Protein AF-A0A378BFW9-F1 (afdb_monomer_lite)

Organism: Klebsiella pneumoniae subsp. ozaenae (NCBI:txid574)

InterPro domains:
  IPR016103 ProQ/FinO domain [PF04352] (2-66)
  IPR016103 ProQ/FinO domain [SM00945] (4-70)
  IPR023529 RNA chaperone ProQ [NF003434] (2-160)
  IPR023529 RNA chaperone ProQ [PTHR38106] (1-160)
  IPR035236 RNA chaperone ProQ, C-terminal [PF17516] (112-160)
  IPR036442 ProQ/FinO domain superfamily [G3DSA:1.10.1710.10] (1-71)
  IPR036442 ProQ/FinO domain superfamily [SSF48657] (2-70)

pLDDT: mean 77.81, std 16.0, range [38.16, 95.88]

Radius of gyratio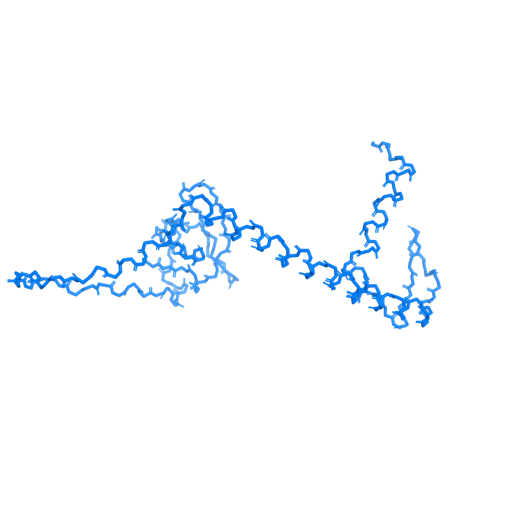n: 27.07 Å; chains: 1; bounding box: 63×49×66 Å

Sequence (160 aa):
MNLSKTQLRAALRLYTSSWRYLYGVKAGAIRVDLDGNPCGELEEQHIAHARQQLEEAKARVQAQRAAQQAKKREAAAAAGQQDEGVRRERKPRPVAAKAPREERLTPVSDVSVLTVGQALKVKAGNNAMDATVLEITKDGVRVQLTSGMSMIVRAEHLVF

Secondary structure (DSSP, 8-state):
----HHHHHHHHHHHHTSHHHHHH--TTPEEE-SSS-EEEE--HHHHHHHHHHHHHHHHHHHHHHHHHHHHHHHHHHHTT--------------------------B---GGG--TT-EEEEEETTEEEEEEEEEEETTEEEEEETTS-EEEE-GGGEE-

Structure (mmCIF, N/CA/C/O backbone):
data_AF-A0A378BFW9-F1
#
_entry.id   AF-A0A378BFW9-F1
#
loop_
_atom_site.group_PDB
_atom_site.id
_atom_site.type_symbol
_atom_site.label_atom_id
_atom_site.label_alt_id
_atom_site.label_comp_id
_atom_site.label_asym_id
_atom_site.label_entity_id
_atom_site.label_seq_id
_atom_site.pdbx_PDB_ins_code
_atom_site.Cartn_x
_atom_site.Cartn_y
_atom_site.Cartn_z
_atom_site.occupancy
_atom_site.B_iso_or_equiv
_atom_site.auth_seq_id
_atom_site.auth_comp_id
_atom_site.auth_asym_id
_atom_site.auth_atom_id
_atom_site.pdbx_PDB_model_num
ATOM 1 N N . MET A 1 1 ? -9.612 19.362 -16.572 1.00 64.56 1 MET A N 1
ATOM 2 C CA . MET A 1 1 ? -9.021 19.350 -15.214 1.00 64.56 1 MET A CA 1
ATOM 3 C C . MET A 1 1 ? -7.538 19.631 -15.352 1.00 64.56 1 MET A C 1
ATOM 5 O O . MET A 1 1 ? -6.845 18.819 -15.949 1.00 64.56 1 MET A O 1
ATOM 9 N N . ASN A 1 2 ? -7.058 20.770 -14.856 1.00 84.25 2 ASN A N 1
ATOM 10 C CA . ASN A 1 2 ? -5.641 21.121 -14.964 1.00 84.25 2 ASN A CA 1
ATOM 11 C C . ASN A 1 2 ? -4.918 20.643 -13.699 1.00 84.25 2 ASN A C 1
ATOM 13 O O . ASN A 1 2 ? -5.206 21.116 -12.604 1.00 84.25 2 ASN A O 1
ATOM 17 N N . LEU A 1 3 ? -4.001 19.686 -13.852 1.00 88.25 3 LEU A N 1
ATOM 18 C CA . LEU A 1 3 ? -3.145 19.176 -12.778 1.00 88.25 3 LEU A CA 1
ATOM 19 C C . LEU A 1 3 ? -1.909 20.065 -12.626 1.00 88.25 3 LEU A C 1
ATOM 21 O O . LEU A 1 3 ? -1.177 20.286 -13.591 1.00 88.25 3 LEU A O 1
ATOM 25 N N . SER A 1 4 ? -1.636 20.552 -11.412 1.00 94.88 4 SER A N 1
ATOM 26 C CA . SER A 1 4 ? -0.401 21.301 -11.158 1.00 94.88 4 SER A CA 1
ATOM 27 C C . SER A 1 4 ? 0.796 20.359 -10.986 1.00 94.88 4 SER A C 1
ATOM 29 O O . SER A 1 4 ? 0.672 19.249 -10.460 1.00 94.88 4 SER A O 1
ATOM 31 N N . LYS A 1 5 ? 2.000 20.814 -11.365 1.00 94.31 5 LYS A N 1
ATOM 32 C CA . LYS A 1 5 ? 3.250 20.046 -11.173 1.00 94.31 5 LYS A CA 1
ATOM 33 C C . LYS A 1 5 ? 3.448 19.624 -9.711 1.00 94.31 5 LYS A C 1
ATOM 35 O O . LYS A 1 5 ? 3.969 18.545 -9.443 1.00 94.31 5 LYS A O 1
ATOM 40 N N . THR A 1 6 ? 3.014 20.453 -8.763 1.00 95.88 6 THR A N 1
ATOM 41 C CA . THR A 1 6 ? 3.087 20.159 -7.327 1.00 95.88 6 THR A CA 1
ATOM 42 C C . THR A 1 6 ? 2.163 19.008 -6.941 1.00 95.88 6 THR A C 1
ATOM 44 O O . THR A 1 6 ? 2.602 18.083 -6.260 1.00 95.88 6 THR A O 1
ATOM 47 N N . GLN A 1 7 ? 0.916 19.022 -7.419 1.00 94.19 7 GLN A N 1
ATOM 48 C CA . GLN A 1 7 ? -0.034 17.931 -7.187 1.00 94.19 7 GLN A CA 1
ATOM 49 C C . GLN A 1 7 ? 0.463 16.621 -7.800 1.00 94.19 7 GLN A C 1
ATOM 51 O O . GLN A 1 7 ? 0.415 15.586 -7.141 1.00 94.19 7 GLN A O 1
ATOM 56 N N . LEU A 1 8 ? 1.023 16.672 -9.012 1.00 94.94 8 LEU A N 1
ATOM 57 C CA . LEU A 1 8 ? 1.572 15.492 -9.679 1.00 94.94 8 LEU A CA 1
ATOM 58 C C . LEU A 1 8 ? 2.742 14.885 -8.892 1.00 94.94 8 LEU A C 1
ATOM 60 O O . LEU A 1 8 ? 2.773 13.681 -8.652 1.00 94.94 8 LEU A O 1
ATOM 64 N N . ARG A 1 9 ? 3.674 15.716 -8.406 1.00 95.69 9 ARG A N 1
ATOM 65 C CA . ARG A 1 9 ? 4.778 15.249 -7.550 1.00 95.69 9 ARG A CA 1
ATOM 66 C C . ARG A 1 9 ? 4.277 14.649 -6.239 1.00 95.69 9 ARG A C 1
ATOM 68 O O . ARG A 1 9 ? 4.822 13.643 -5.795 1.00 95.69 9 ARG A O 1
ATOM 75 N N . ALA A 1 10 ? 3.265 15.252 -5.615 1.00 95.00 10 ALA A N 1
ATOM 76 C CA . ALA A 1 10 ? 2.679 14.729 -4.383 1.00 95.00 10 ALA A CA 1
ATOM 77 C C . ALA A 1 10 ? 2.021 13.359 -4.610 1.00 95.00 10 ALA A C 1
ATOM 79 O O . ALA A 1 10 ? 2.275 12.423 -3.852 1.00 95.00 10 ALA A O 1
ATOM 80 N N . ALA A 1 11 ? 1.248 13.221 -5.690 1.00 95.44 11 ALA A N 1
ATOM 81 C CA . ALA A 1 11 ? 0.615 11.964 -6.072 1.00 95.44 11 ALA A CA 1
ATOM 82 C C . ALA A 1 11 ? 1.649 10.871 -6.387 1.00 95.44 11 ALA A C 1
ATOM 84 O O . ALA A 1 11 ? 1.531 9.756 -5.883 1.00 95.44 11 ALA A O 1
ATOM 85 N N . LEU A 1 12 ? 2.701 11.201 -7.146 1.00 95.00 12 LEU A N 1
ATOM 86 C CA . LEU A 1 12 ? 3.788 10.266 -7.447 1.00 95.00 12 LEU A CA 1
ATOM 87 C C . LEU A 1 12 ? 4.493 9.793 -6.174 1.00 95.00 12 LEU A C 1
ATOM 89 O O . LEU A 1 12 ? 4.671 8.594 -5.999 1.00 95.00 12 LEU A O 1
ATOM 93 N N . ARG A 1 13 ? 4.819 10.706 -5.248 1.00 94.69 13 ARG A N 1
ATOM 94 C CA . ARG A 1 13 ? 5.431 10.348 -3.956 1.00 94.69 13 ARG A CA 1
ATOM 95 C C . ARG A 1 13 ? 4.558 9.385 -3.153 1.00 94.69 13 ARG A C 1
ATOM 97 O O . ARG A 1 13 ? 5.074 8.419 -2.593 1.00 94.69 13 ARG A O 1
ATOM 104 N N . LEU A 1 14 ? 3.248 9.629 -3.100 1.00 94.25 14 LEU A N 1
ATOM 105 C CA . LEU A 1 14 ? 2.303 8.739 -2.423 1.00 94.25 14 LEU A CA 1
ATOM 106 C C . LEU A 1 14 ? 2.249 7.360 -3.093 1.00 94.25 14 LEU A C 1
ATOM 108 O O . LEU A 1 14 ? 2.236 6.336 -2.415 1.00 94.25 14 LEU A O 1
ATOM 112 N N . TYR A 1 15 ? 2.243 7.329 -4.425 1.00 95.44 15 TYR A N 1
ATOM 113 C CA . TYR A 1 15 ? 2.185 6.084 -5.180 1.00 95.44 15 TYR A CA 1
ATOM 114 C C . TYR A 1 15 ? 3.448 5.240 -4.988 1.00 95.44 15 TYR A C 1
ATOM 116 O O . TYR A 1 15 ? 3.349 4.061 -4.653 1.00 95.44 15 TYR A O 1
ATOM 124 N N . THR A 1 16 ? 4.632 5.839 -5.130 1.00 93.56 16 THR A N 1
ATOM 125 C CA . THR A 1 16 ? 5.904 5.107 -5.055 1.00 93.56 16 THR A CA 1
ATOM 126 C C . THR A 1 16 ? 6.288 4.694 -3.635 1.00 93.56 16 THR A C 1
ATOM 128 O O . THR A 1 16 ? 7.083 3.778 -3.472 1.00 93.56 16 THR A O 1
ATOM 131 N N . SER A 1 17 ? 5.725 5.337 -2.606 1.00 91.00 17 SER A N 1
ATOM 132 C CA . SER A 1 17 ? 5.879 4.916 -1.202 1.00 91.00 17 SER A CA 1
ATOM 133 C C . SER A 1 17 ? 4.834 3.887 -0.754 1.00 91.00 17 SER A C 1
ATOM 135 O O . SER A 1 17 ? 4.907 3.363 0.359 1.00 91.00 17 SER A O 1
ATOM 137 N N . SER A 1 18 ? 3.855 3.564 -1.604 1.00 93.50 18 SER A N 1
ATOM 138 C CA . SER A 1 18 ? 2.864 2.535 -1.305 1.00 93.50 18 SER A CA 1
ATOM 139 C C . SER A 1 18 ? 3.517 1.157 -1.231 1.00 93.50 18 SER A C 1
ATOM 141 O O . SER A 1 18 ? 4.304 0.786 -2.103 1.00 93.50 18 SER A O 1
ATOM 143 N N . TRP A 1 19 ? 3.105 0.339 -0.256 1.00 92.19 19 TRP A N 1
ATOM 144 C CA . TRP A 1 19 ? 3.559 -1.052 -0.153 1.00 92.19 19 TRP A CA 1
ATOM 145 C C . TRP A 1 19 ? 3.358 -1.813 -1.462 1.00 92.19 19 TRP A C 1
ATOM 147 O O . TRP A 1 19 ? 4.243 -2.550 -1.879 1.00 92.19 19 TRP A O 1
ATOM 157 N N . ARG A 1 20 ? 2.230 -1.590 -2.150 1.00 93.75 20 ARG A N 1
ATOM 158 C CA . ARG A 1 20 ? 1.930 -2.257 -3.423 1.00 93.75 20 ARG A CA 1
ATOM 159 C C . ARG A 1 20 ? 2.985 -1.965 -4.489 1.00 93.75 20 ARG A C 1
ATOM 161 O O . ARG A 1 20 ? 3.362 -2.876 -5.218 1.00 93.75 20 ARG A O 1
ATOM 168 N N . TYR A 1 21 ? 3.450 -0.720 -4.568 1.00 93.69 21 TYR A N 1
ATOM 169 C CA . TYR A 1 21 ? 4.493 -0.339 -5.512 1.00 93.69 21 TYR A CA 1
ATOM 170 C C . TYR A 1 21 ? 5.834 -0.962 -5.122 1.00 93.69 21 TYR A C 1
ATOM 172 O O . TYR A 1 21 ? 6.457 -1.621 -5.948 1.00 93.69 21 TYR A O 1
ATOM 180 N N . LEU A 1 22 ? 6.240 -0.835 -3.855 1.00 91.94 22 LEU A N 1
ATOM 181 C CA . LEU A 1 22 ? 7.517 -1.375 -3.384 1.00 91.94 22 LEU A CA 1
ATOM 182 C C . LEU A 1 22 ? 7.600 -2.908 -3.514 1.00 91.94 22 LEU A C 1
ATOM 184 O O . LEU A 1 22 ? 8.665 -3.438 -3.805 1.00 91.94 22 LEU A O 1
ATOM 188 N N . TYR A 1 23 ? 6.482 -3.631 -3.380 1.00 90.00 23 TYR A N 1
ATOM 189 C CA . TYR A 1 23 ? 6.416 -5.074 -3.654 1.00 90.00 23 TYR A CA 1
ATOM 190 C C . TYR A 1 23 ? 6.588 -5.435 -5.139 1.00 90.00 23 TYR A C 1
ATOM 192 O O . TYR A 1 23 ? 6.982 -6.560 -5.460 1.00 90.00 23 TYR A O 1
ATOM 200 N N . GLY A 1 24 ? 6.265 -4.509 -6.043 1.00 89.44 24 GLY A N 1
ATOM 201 C CA . GLY A 1 24 ? 6.458 -4.666 -7.483 1.00 89.44 24 GLY A CA 1
ATOM 202 C C . GLY A 1 24 ? 7.909 -4.470 -7.930 1.00 89.44 24 GLY A C 1
ATOM 203 O O . GLY A 1 24 ? 8.268 -4.924 -9.012 1.00 89.44 24 GLY A O 1
ATOM 204 N N . VAL A 1 25 ? 8.751 -3.843 -7.101 1.00 89.50 25 VAL A N 1
ATOM 205 C CA . VAL A 1 25 ? 10.181 -3.628 -7.369 1.00 89.50 25 VAL A CA 1
ATOM 206 C C . VAL A 1 25 ? 10.924 -4.958 -7.195 1.00 89.50 25 VAL A C 1
ATOM 208 O O . VAL A 1 25 ? 11.175 -5.408 -6.076 1.00 89.50 25 VAL A O 1
ATOM 211 N N . LYS A 1 26 ? 11.254 -5.616 -8.311 1.00 86.00 26 LYS A N 1
ATOM 212 C CA . LYS A 1 26 ? 11.911 -6.932 -8.359 1.00 86.00 26 LYS A CA 1
ATOM 213 C C . LYS A 1 26 ? 13.073 -6.936 -9.350 1.00 86.00 26 LYS A C 1
ATOM 215 O O . LYS A 1 26 ? 13.114 -6.113 -10.261 1.00 86.00 26 LYS A O 1
ATOM 220 N N . ALA A 1 27 ? 13.990 -7.885 -9.168 1.00 86.38 27 ALA A N 1
ATOM 221 C CA . ALA A 1 27 ? 15.104 -8.103 -10.089 1.00 86.38 27 ALA A CA 1
ATOM 222 C C . ALA A 1 27 ? 14.588 -8.483 -11.477 1.00 86.38 27 ALA A C 1
ATOM 224 O O . ALA A 1 27 ? 13.635 -9.256 -11.585 1.00 86.38 27 ALA A O 1
ATOM 225 N N . GLY A 1 28 ? 15.197 -7.902 -12.512 1.00 83.00 28 GLY A N 1
ATOM 226 C CA . GLY A 1 28 ? 14.824 -8.133 -13.909 1.00 83.00 28 GLY A CA 1
ATOM 227 C C . GLY A 1 28 ? 13.491 -7.507 -14.331 1.00 83.00 28 GLY A C 1
ATOM 228 O O . GLY A 1 28 ? 13.009 -7.782 -15.425 1.00 83.00 28 GLY A O 1
ATOM 229 N N . ALA A 1 29 ? 12.864 -6.676 -13.489 1.00 85.50 29 ALA A N 1
ATOM 230 C CA . ALA A 1 29 ? 11.689 -5.922 -13.908 1.00 85.50 29 ALA A CA 1
ATOM 231 C C . ALA A 1 29 ? 12.109 -4.762 -14.825 1.00 85.50 29 ALA A C 1
ATOM 233 O O . ALA A 1 29 ? 12.955 -3.941 -14.462 1.00 85.50 29 ALA A O 1
ATOM 234 N N . ILE A 1 30 ? 11.480 -4.680 -15.995 1.00 88.81 30 ILE A N 1
ATOM 235 C CA . ILE A 1 30 ? 11.670 -3.586 -16.948 1.00 88.81 30 ILE A CA 1
ATOM 236 C C . ILE A 1 30 ? 10.721 -2.450 -16.568 1.00 88.81 30 ILE A C 1
ATOM 238 O O . ILE A 1 30 ? 9.525 -2.669 -16.350 1.00 88.81 30 ILE A O 1
ATOM 242 N N . ARG A 1 31 ? 11.243 -1.227 -16.464 1.00 90.12 31 ARG A N 1
ATOM 243 C CA . ARG A 1 31 ? 10.396 -0.046 -16.263 1.00 90.12 31 ARG A CA 1
ATOM 244 C C . ARG A 1 31 ? 9.754 0.340 -17.584 1.00 90.12 31 ARG A C 1
ATOM 246 O O . ARG A 1 31 ? 10.325 0.102 -18.637 1.00 90.12 31 ARG A O 1
ATOM 253 N N . VAL A 1 32 ? 8.580 0.948 -17.523 1.00 91.12 32 VAL A N 1
ATOM 254 C CA . VAL A 1 32 ? 7.855 1.410 -18.709 1.00 91.12 32 VAL A CA 1
ATOM 255 C C . VAL A 1 32 ? 7.696 2.920 -18.603 1.00 91.12 32 VAL A C 1
ATOM 257 O O . VAL A 1 32 ? 7.396 3.427 -17.516 1.00 91.12 32 VAL A O 1
ATOM 260 N N . ASP A 1 33 ? 7.970 3.631 -19.694 1.00 92.06 33 ASP A N 1
ATOM 261 C CA . ASP A 1 33 ? 7.776 5.077 -19.775 1.00 92.06 33 ASP A CA 1
ATOM 262 C C . ASP A 1 33 ? 6.290 5.448 -19.951 1.00 92.06 33 ASP A C 1
ATOM 264 O O . ASP A 1 33 ? 5.387 4.621 -19.810 1.00 92.06 33 ASP A O 1
ATOM 268 N N . LEU A 1 34 ? 6.017 6.730 -20.196 1.00 91.62 34 LEU A N 1
ATOM 269 C CA . LEU A 1 34 ? 4.650 7.221 -20.385 1.00 91.62 34 LEU A CA 1
ATOM 270 C C . LEU A 1 34 ? 4.056 6.828 -21.742 1.00 91.62 34 LEU A C 1
ATOM 272 O O . LEU A 1 34 ? 2.833 6.782 -21.866 1.00 91.62 34 LEU A O 1
ATOM 276 N N . ASP A 1 35 ? 4.907 6.534 -22.722 1.00 92.88 35 ASP A N 1
ATOM 277 C CA . ASP A 1 35 ? 4.521 6.154 -24.079 1.00 92.88 35 ASP A CA 1
ATOM 278 C C . ASP A 1 35 ? 4.367 4.628 -24.222 1.00 92.88 35 ASP A C 1
ATOM 280 O O . ASP A 1 35 ? 3.897 4.137 -25.248 1.00 92.88 35 ASP A O 1
ATOM 284 N N . GLY A 1 36 ? 4.705 3.868 -23.175 1.00 91.81 36 GLY A N 1
ATOM 285 C CA . GLY A 1 36 ? 4.595 2.413 -23.132 1.00 91.81 36 GLY A CA 1
ATOM 286 C C . GLY A 1 36 ? 5.873 1.671 -23.531 1.00 91.81 36 GLY A C 1
ATOM 287 O O . GLY A 1 36 ? 5.852 0.443 -23.618 1.00 91.81 36 GLY A O 1
ATOM 288 N N . ASN A 1 37 ? 6.986 2.372 -23.748 1.00 93.19 37 ASN A N 1
ATOM 289 C CA . ASN A 1 37 ? 8.253 1.768 -24.143 1.00 93.19 37 ASN A CA 1
ATOM 290 C C . ASN A 1 37 ? 9.078 1.324 -22.923 1.00 93.19 37 ASN A C 1
ATOM 292 O O . ASN A 1 37 ? 8.985 1.922 -21.843 1.00 93.19 37 ASN A O 1
ATOM 296 N N . PRO A 1 38 ? 9.921 0.286 -23.073 1.00 91.00 38 PRO A N 1
ATOM 297 C CA . PRO A 1 38 ? 10.837 -0.138 -22.022 1.00 91.00 38 PRO A CA 1
ATOM 298 C C . PRO A 1 38 ? 11.870 0.960 -21.711 1.00 91.00 38 PRO A C 1
ATOM 300 O O . PRO A 1 38 ? 12.587 1.439 -22.584 1.00 91.00 38 PRO A O 1
ATOM 303 N N . CYS A 1 39 ? 11.969 1.331 -20.438 1.00 86.56 39 CYS A N 1
ATOM 304 C CA . CYS A 1 39 ? 12.777 2.424 -19.903 1.00 86.56 39 CYS A CA 1
ATOM 305 C C . CYS A 1 39 ? 13.799 1.895 -18.881 1.00 86.56 39 CYS A C 1
ATOM 307 O O . CYS A 1 39 ? 13.789 2.256 -17.703 1.00 86.56 39 CYS A O 1
ATOM 309 N N . GLY A 1 40 ? 14.671 0.999 -19.345 1.00 81.81 40 GLY A N 1
ATOM 310 C CA . GLY A 1 40 ? 15.749 0.414 -18.548 1.00 81.81 40 GLY A CA 1
ATOM 311 C C . GLY A 1 40 ? 15.295 -0.609 -17.500 1.00 81.81 40 GLY A C 1
ATOM 312 O O . GLY A 1 40 ? 14.117 -0.730 -17.145 1.00 81.81 40 GLY A O 1
ATOM 313 N N . GLU A 1 41 ? 16.267 -1.372 -17.010 1.00 81.50 41 GLU A N 1
ATOM 314 C CA . GLU A 1 41 ? 16.061 -2.409 -16.003 1.00 81.50 41 GLU A CA 1
ATOM 315 C C . GLU A 1 41 ? 16.237 -1.865 -14.585 1.00 81.50 41 GLU A C 1
ATOM 317 O O . GLU A 1 41 ? 16.953 -0.896 -14.322 1.00 81.50 41 GLU A O 1
ATOM 322 N N . LEU A 1 42 ? 15.549 -2.499 -13.641 1.00 84.00 42 LEU A N 1
ATOM 323 C CA . LEU A 1 42 ? 15.646 -2.160 -12.233 1.00 84.00 42 LEU A CA 1
ATOM 324 C C . LEU A 1 42 ? 16.950 -2.716 -11.643 1.00 84.00 42 LEU A C 1
ATOM 326 O O . LEU A 1 42 ? 17.046 -3.905 -11.346 1.00 84.00 42 LEU A O 1
ATOM 330 N N . GLU A 1 43 ? 17.944 -1.843 -11.464 1.00 85.56 43 GLU A N 1
ATOM 331 C CA . GLU A 1 43 ? 19.223 -2.213 -10.840 1.00 85.56 43 GLU A CA 1
ATOM 332 C C . GLU A 1 43 ? 19.052 -2.776 -9.417 1.00 85.56 43 GLU A C 1
ATOM 334 O O . GLU A 1 43 ? 18.133 -2.406 -8.676 1.00 85.56 43 GLU A O 1
ATOM 339 N N . GLU A 1 44 ? 20.000 -3.614 -8.995 1.00 85.31 44 GLU A N 1
ATOM 340 C CA . GLU A 1 44 ? 20.011 -4.249 -7.669 1.00 85.31 44 GLU A CA 1
ATOM 341 C C . GLU A 1 44 ? 19.931 -3.243 -6.515 1.00 85.31 44 GLU A C 1
ATOM 343 O O . GLU A 1 44 ? 19.230 -3.478 -5.526 1.00 85.31 44 GLU A O 1
ATOM 348 N N . GLN A 1 45 ? 20.564 -2.078 -6.670 1.00 88.00 45 GLN A N 1
ATOM 349 C CA . GLN A 1 45 ? 20.541 -1.002 -5.678 1.00 88.00 45 GLN A CA 1
ATOM 350 C C . GLN A 1 45 ? 19.116 -0.484 -5.424 1.00 88.00 45 GLN A C 1
ATOM 352 O O . GLN A 1 45 ? 18.720 -0.256 -4.278 1.00 88.00 45 GLN A O 1
ATOM 357 N N . HIS A 1 46 ? 18.300 -0.362 -6.476 1.00 88.56 46 HIS A N 1
ATOM 358 C CA . HIS A 1 46 ? 16.910 0.085 -6.361 1.00 88.56 46 HIS A CA 1
ATOM 359 C C . HIS A 1 46 ? 16.044 -0.925 -5.606 1.00 88.56 46 HIS A C 1
ATOM 361 O O . HIS A 1 46 ? 15.134 -0.546 -4.865 1.00 88.56 46 HIS A O 1
ATOM 367 N N . ILE A 1 47 ? 16.342 -2.213 -5.768 1.00 88.50 47 ILE A N 1
ATOM 368 C CA . ILE A 1 47 ? 15.624 -3.305 -5.111 1.00 88.50 47 ILE A CA 1
ATOM 369 C C . ILE A 1 47 ? 15.990 -3.357 -3.632 1.00 88.50 47 ILE A C 1
ATOM 371 O O . ILE A 1 47 ? 15.098 -3.456 -2.788 1.00 88.50 47 ILE A O 1
ATOM 375 N N . ALA A 1 48 ? 17.282 -3.252 -3.310 1.00 90.50 48 ALA A N 1
ATOM 376 C CA . ALA A 1 48 ? 17.755 -3.196 -1.930 1.00 90.50 48 ALA A CA 1
ATOM 377 C C . ALA A 1 48 ? 17.100 -2.031 -1.173 1.00 90.50 48 ALA A C 1
ATOM 379 O O . ALA A 1 48 ? 16.518 -2.227 -0.105 1.00 90.50 48 ALA A O 1
ATOM 380 N N . HIS A 1 49 ? 17.085 -0.846 -1.785 1.00 91.56 49 HIS A N 1
ATOM 381 C CA . HIS A 1 49 ? 16.453 0.330 -1.201 1.00 91.56 49 HIS A CA 1
ATOM 382 C C . HIS A 1 49 ? 14.933 0.165 -1.032 1.00 91.56 49 HIS A C 1
ATOM 384 O O . HIS A 1 49 ? 14.390 0.508 0.015 1.00 91.56 49 HIS A O 1
ATOM 390 N N . ALA A 1 50 ? 14.225 -0.417 -2.006 1.00 91.44 50 ALA A N 1
ATOM 391 C CA . ALA A 1 50 ? 12.785 -0.655 -1.876 1.00 91.44 50 ALA A CA 1
ATOM 392 C C . ALA A 1 50 ? 12.438 -1.667 -0.772 1.00 91.44 50 ALA A C 1
ATOM 394 O O . ALA A 1 50 ? 11.433 -1.500 -0.077 1.00 91.44 50 ALA A O 1
ATOM 395 N N . ARG A 1 51 ? 13.270 -2.700 -0.578 1.00 90.75 51 ARG A N 1
ATOM 396 C CA . ARG A 1 51 ? 13.119 -3.659 0.528 1.00 90.75 51 ARG A CA 1
ATOM 397 C C . ARG A 1 51 ? 13.307 -2.978 1.880 1.00 90.75 51 ARG A 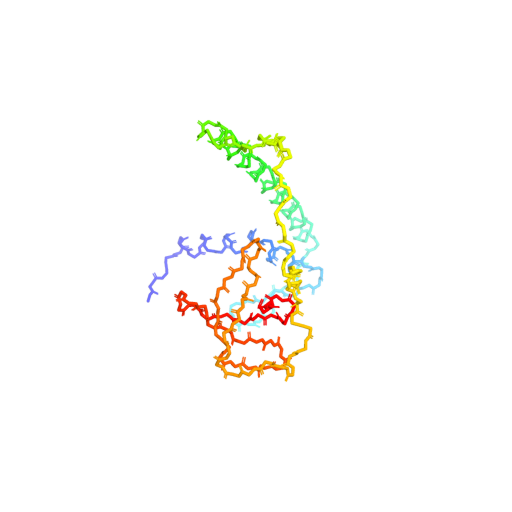C 1
ATOM 399 O O . ARG A 1 51 ? 12.447 -3.125 2.744 1.00 90.75 51 ARG A O 1
ATOM 406 N N . GLN A 1 52 ? 14.352 -2.163 2.019 1.00 93.75 52 GLN A N 1
ATOM 407 C CA . GLN A 1 52 ? 14.580 -1.365 3.223 1.00 93.75 52 GLN A CA 1
ATOM 408 C C . GLN A 1 52 ? 13.396 -0.426 3.507 1.00 93.75 52 GLN A C 1
ATOM 410 O O . GLN A 1 52 ? 12.890 -0.383 4.628 1.00 93.75 52 GLN A O 1
ATOM 415 N N . GLN A 1 53 ? 12.879 0.261 2.483 1.00 91.31 53 GLN A N 1
ATOM 416 C CA . GLN A 1 53 ? 11.705 1.126 2.628 1.00 91.31 53 GLN A CA 1
ATOM 417 C C . GLN A 1 53 ? 10.446 0.363 3.048 1.00 91.31 53 GLN A C 1
ATOM 419 O O . GLN A 1 53 ? 9.646 0.889 3.819 1.00 91.31 53 GLN A O 1
ATOM 424 N N . LEU A 1 54 ? 10.242 -0.867 2.567 1.00 90.62 54 LEU A N 1
ATOM 425 C CA . LEU A 1 54 ? 9.116 -1.701 2.996 1.00 90.62 54 LEU A CA 1
ATOM 426 C C . LEU A 1 54 ? 9.202 -2.050 4.477 1.00 90.62 54 LEU A C 1
ATOM 428 O O . LEU A 1 54 ? 8.184 -2.010 5.171 1.00 90.62 54 LEU A O 1
ATOM 432 N N . GLU A 1 55 ? 10.388 -2.411 4.951 1.00 91.38 55 GLU A N 1
ATOM 433 C CA . GLU A 1 55 ? 10.624 -2.752 6.353 1.00 91.38 55 GLU A CA 1
ATOM 434 C C . GLU A 1 55 ? 10.415 -1.535 7.254 1.00 91.38 55 GLU A C 1
ATOM 436 O O . GLU A 1 55 ? 9.633 -1.602 8.205 1.00 91.38 55 GLU A O 1
ATOM 441 N N . GLU A 1 56 ? 11.002 -0.393 6.895 1.00 91.81 56 GLU A N 1
ATOM 442 C CA . GLU A 1 56 ? 10.839 0.858 7.634 1.00 91.81 56 GLU A CA 1
ATOM 443 C C . GLU A 1 56 ? 9.377 1.333 7.635 1.00 91.81 56 GLU A C 1
ATOM 445 O O . GLU A 1 56 ? 8.826 1.690 8.680 1.00 91.81 56 GLU A O 1
ATOM 450 N N . ALA A 1 57 ? 8.696 1.276 6.484 1.00 89.06 57 ALA A N 1
ATOM 451 C CA . ALA A 1 57 ? 7.293 1.663 6.380 1.00 89.06 57 ALA A CA 1
ATOM 452 C C . ALA A 1 57 ? 6.389 0.753 7.223 1.00 89.06 57 ALA A C 1
ATOM 454 O O . ALA A 1 57 ? 5.462 1.238 7.877 1.00 89.06 57 ALA A O 1
ATOM 455 N N . LYS A 1 58 ? 6.650 -0.560 7.247 1.00 91.06 58 LYS A N 1
ATOM 456 C CA . LYS A 1 58 ? 5.920 -1.502 8.108 1.00 91.06 58 LYS A CA 1
ATOM 457 C C . LYS A 1 58 ? 6.164 -1.223 9.583 1.00 91.06 58 LYS A C 1
ATOM 459 O O . LYS A 1 58 ? 5.190 -1.124 10.329 1.00 91.06 58 LYS A O 1
ATOM 464 N N . ALA A 1 59 ? 7.420 -1.039 9.985 1.00 91.88 59 ALA A N 1
ATOM 465 C CA . ALA A 1 59 ? 7.781 -0.729 11.365 1.00 91.88 59 ALA A CA 1
ATOM 466 C C . ALA A 1 59 ? 7.115 0.574 11.834 1.00 91.88 59 ALA A C 1
ATOM 468 O O . ALA A 1 59 ? 6.483 0.614 12.893 1.00 91.88 59 ALA A O 1
ATOM 469 N N . ARG A 1 60 ? 7.150 1.621 11.001 1.00 90.38 60 ARG A N 1
ATOM 470 C CA . ARG A 1 60 ? 6.504 2.907 11.288 1.00 90.38 60 ARG A CA 1
ATOM 471 C C . ARG A 1 60 ? 4.991 2.771 11.449 1.00 90.38 60 ARG A C 1
ATOM 473 O O . ARG A 1 60 ? 4.428 3.318 12.397 1.00 90.38 60 ARG A O 1
ATOM 480 N N . VAL A 1 61 ? 4.321 2.035 10.559 1.00 89.44 61 VAL A N 1
ATOM 481 C CA . VAL A 1 61 ? 2.867 1.809 10.648 1.00 89.44 61 VAL A CA 1
ATOM 482 C C . VAL A 1 61 ? 2.512 0.951 11.864 1.00 89.44 61 VAL A C 1
ATOM 484 O O . VAL A 1 61 ? 1.511 1.228 12.523 1.00 89.44 61 VAL A O 1
ATOM 487 N N . GLN A 1 62 ? 3.318 -0.056 12.205 1.00 89.12 62 GLN A N 1
ATOM 488 C CA . GLN A 1 62 ? 3.112 -0.877 13.399 1.00 89.12 62 GLN A CA 1
ATOM 489 C C . GLN A 1 62 ? 3.223 -0.038 14.678 1.00 89.12 62 GLN A C 1
ATOM 491 O O . GLN A 1 62 ? 2.327 -0.102 15.520 1.00 89.12 62 GLN A O 1
ATOM 496 N N . ALA A 1 63 ? 4.251 0.807 14.788 1.00 90.06 63 ALA A N 1
ATOM 497 C CA . ALA A 1 63 ? 4.417 1.723 15.914 1.00 90.06 63 ALA A CA 1
ATOM 498 C C . ALA A 1 63 ? 3.248 2.720 16.022 1.00 90.06 63 ALA A C 1
ATOM 500 O O . ALA A 1 63 ? 2.686 2.914 17.100 1.00 90.06 63 ALA A O 1
ATOM 501 N N . GLN A 1 64 ? 2.814 3.302 14.897 1.00 90.12 64 GLN A N 1
ATOM 502 C CA . GLN A 1 64 ? 1.662 4.209 14.878 1.00 90.12 64 GLN A CA 1
ATOM 503 C C . GLN A 1 64 ? 0.354 3.510 15.267 1.00 90.12 64 GLN A C 1
ATOM 505 O O . GLN A 1 64 ? -0.435 4.073 16.025 1.00 90.12 64 GLN A O 1
ATOM 510 N N . ARG A 1 65 ? 0.121 2.281 14.793 1.00 91.06 65 ARG A N 1
ATOM 511 C CA . ARG A 1 65 ? -1.062 1.490 15.160 1.00 91.06 65 ARG A CA 1
ATOM 512 C C . ARG A 1 65 ? -1.066 1.137 16.642 1.00 91.06 65 ARG A C 1
ATOM 514 O O . ARG A 1 65 ? -2.109 1.277 17.273 1.00 91.06 65 ARG A O 1
ATOM 521 N N . ALA A 1 66 ? 0.075 0.736 17.202 1.00 90.75 66 ALA A N 1
ATOM 522 C CA . ALA A 1 66 ? 0.199 0.451 18.629 1.00 90.75 66 ALA A CA 1
ATOM 523 C C . ALA A 1 66 ? -0.110 1.697 19.478 1.00 90.75 66 ALA A C 1
ATOM 525 O O . ALA A 1 66 ? -0.937 1.634 20.386 1.00 90.75 66 ALA A O 1
ATOM 526 N N . ALA A 1 67 ? 0.457 2.854 19.120 1.00 89.50 67 ALA A N 1
ATOM 527 C CA . ALA A 1 67 ? 0.184 4.116 19.807 1.00 89.50 67 ALA A CA 1
ATOM 528 C C . ALA A 1 67 ? -1.292 4.544 19.695 1.00 89.50 67 ALA A C 1
ATOM 530 O O . ALA A 1 67 ? -1.885 5.009 20.667 1.00 89.50 67 ALA A O 1
ATOM 531 N N . GLN A 1 68 ? -1.919 4.365 18.527 1.00 88.94 68 GLN A N 1
ATOM 532 C CA . GLN A 1 68 ? -3.347 4.646 18.348 1.00 88.94 68 GLN A CA 1
ATOM 533 C C . GLN A 1 68 ? -4.234 3.687 19.147 1.00 88.94 68 GLN A C 1
ATOM 535 O O . GLN A 1 68 ? -5.249 4.116 19.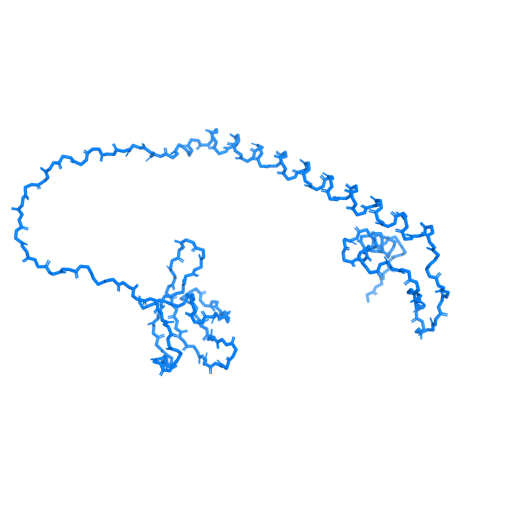688 1.00 88.94 68 GLN A O 1
ATOM 540 N N . GLN A 1 69 ? -3.877 2.405 19.235 1.00 88.38 69 GLN A N 1
ATOM 541 C CA . GLN A 1 69 ? -4.611 1.436 20.049 1.00 88.38 69 GLN A CA 1
ATOM 542 C C . GLN A 1 69 ? -4.498 1.748 21.541 1.00 88.38 69 GLN A C 1
ATOM 544 O O . GLN A 1 69 ? -5.513 1.690 22.227 1.00 88.38 69 GLN A O 1
ATOM 549 N N . ALA A 1 70 ? -3.314 2.127 22.031 1.00 88.81 70 ALA A N 1
ATOM 550 C CA . ALA A 1 70 ? -3.128 2.570 23.412 1.00 88.81 70 ALA A CA 1
ATOM 551 C C . ALA A 1 70 ? -4.001 3.796 23.723 1.00 88.81 70 ALA A C 1
ATOM 553 O O . ALA A 1 70 ? -4.833 3.735 24.623 1.00 88.81 70 ALA A O 1
ATOM 554 N N . LYS A 1 71 ? -3.942 4.836 22.878 1.00 91.00 71 LYS A N 1
ATOM 555 C CA . LYS A 1 71 ? -4.801 6.027 23.015 1.00 91.00 71 LYS A CA 1
ATOM 556 C C . LYS A 1 71 ? -6.294 5.695 22.970 1.00 91.00 71 LYS A C 1
ATOM 558 O O . LYS A 1 71 ? -7.073 6.268 23.721 1.00 91.00 71 LYS A O 1
ATOM 563 N N . LYS A 1 72 ? -6.714 4.764 22.104 1.00 89.00 72 LYS A N 1
ATOM 564 C CA . LYS A 1 72 ? -8.111 4.301 22.051 1.00 89.00 72 LYS A CA 1
ATOM 565 C C . LYS A 1 72 ? -8.520 3.543 23.315 1.00 89.00 72 LYS A C 1
ATOM 567 O O . LYS A 1 72 ? -9.642 3.728 23.768 1.00 89.00 72 LYS A O 1
ATOM 572 N N . ARG A 1 73 ? -7.641 2.710 23.883 1.00 87.81 73 ARG A N 1
ATOM 573 C CA . ARG A 1 73 ? -7.894 1.984 25.142 1.00 87.81 73 ARG A CA 1
ATOM 574 C C . ARG A 1 73 ? -7.995 2.938 26.329 1.00 87.81 73 ARG A C 1
ATOM 576 O O . ARG A 1 73 ? -8.914 2.800 27.123 1.00 87.81 73 ARG A O 1
ATOM 583 N N . GLU A 1 74 ? -7.108 3.924 26.410 1.00 84.81 74 GLU A N 1
ATOM 584 C CA . GLU A 1 74 ? -7.148 4.971 27.438 1.00 84.81 74 GLU A CA 1
ATOM 585 C C . GLU A 1 74 ? -8.419 5.821 27.322 1.00 84.81 74 GLU A C 1
ATOM 587 O O . GLU A 1 74 ? -9.104 6.039 28.317 1.00 84.81 74 GLU A O 1
ATOM 592 N N . ALA A 1 75 ? -8.795 6.226 26.105 1.00 86.94 75 ALA A N 1
ATOM 593 C CA . ALA A 1 75 ? -10.040 6.954 25.866 1.00 86.94 75 ALA A CA 1
ATOM 594 C C . ALA A 1 75 ? -11.289 6.118 26.205 1.00 86.94 75 ALA A C 1
ATOM 596 O O . ALA A 1 75 ? -12.242 6.654 26.760 1.00 86.94 75 ALA A O 1
ATOM 597 N N . ALA A 1 76 ? -11.287 4.811 25.918 1.00 85.31 76 ALA A N 1
ATOM 598 C CA . ALA A 1 76 ? -12.388 3.910 26.271 1.00 85.31 76 ALA A CA 1
ATOM 599 C C . ALA A 1 76 ? -12.496 3.676 27.791 1.00 85.31 76 ALA A C 1
ATOM 601 O O . ALA A 1 76 ? -13.603 3.662 28.328 1.00 85.31 76 ALA A O 1
ATOM 602 N N . ALA A 1 77 ? -11.360 3.563 28.489 1.00 82.31 77 ALA A N 1
ATOM 603 C CA . ALA A 1 77 ? -11.314 3.458 29.947 1.00 82.31 77 ALA A CA 1
ATOM 604 C C . ALA A 1 77 ? -11.776 4.758 30.634 1.00 82.31 77 ALA A C 1
ATOM 606 O O . ALA A 1 77 ? -12.519 4.705 31.612 1.00 82.31 77 ALA A O 1
ATOM 607 N N . ALA A 1 78 ? -11.400 5.923 30.094 1.00 78.31 78 ALA A N 1
ATOM 608 C CA . ALA A 1 78 ? -11.840 7.231 30.586 1.00 78.31 78 ALA A CA 1
ATOM 609 C C . ALA A 1 78 ? -13.324 7.519 30.290 1.00 78.31 78 ALA A C 1
ATOM 611 O O . ALA A 1 78 ? -13.988 8.189 31.076 1.00 78.31 78 ALA A O 1
ATOM 612 N N . ALA A 1 79 ? -13.865 6.986 29.190 1.00 79.38 79 ALA A N 1
ATOM 613 C CA . ALA A 1 79 ? -15.279 7.105 28.829 1.00 79.38 79 ALA A CA 1
ATOM 614 C C . ALA A 1 79 ? -16.208 6.167 29.626 1.00 79.38 79 ALA A C 1
ATOM 616 O O . ALA A 1 79 ? -17.395 6.083 29.317 1.00 79.38 79 ALA A O 1
ATOM 617 N N . GLY A 1 80 ? -15.696 5.447 30.632 1.00 62.09 80 GLY A N 1
ATOM 618 C CA . GLY A 1 80 ? -16.524 4.636 31.524 1.00 62.09 80 GLY A CA 1
ATOM 619 C C . GLY A 1 80 ? -17.201 3.445 30.847 1.00 62.09 80 GLY A C 1
ATOM 620 O O . GLY A 1 80 ? -18.135 2.888 31.417 1.00 62.09 80 GLY A O 1
ATOM 621 N N . GLN A 1 81 ? -16.723 3.001 29.676 1.00 56.12 81 GLN A N 1
ATOM 622 C CA . GLN A 1 81 ? -17.063 1.679 29.140 1.00 56.12 81 GLN A CA 1
ATOM 623 C C . GLN A 1 81 ? -16.290 0.623 29.934 1.00 56.12 81 GLN A C 1
ATOM 625 O O . GLN A 1 81 ? -15.401 -0.061 29.432 1.00 56.12 81 GLN A O 1
ATOM 630 N N . GLN A 1 82 ? -16.612 0.537 31.223 1.00 49.19 82 GLN A N 1
ATOM 631 C CA . GLN A 1 82 ? -16.410 -0.675 31.981 1.00 49.19 82 GLN A CA 1
ATOM 632 C C . GLN A 1 82 ? -17.301 -1.709 31.304 1.00 49.19 82 GLN A C 1
ATOM 634 O O . GLN A 1 82 ? -18.525 -1.598 31.308 1.00 49.19 82 GLN A O 1
ATOM 639 N N . ASP A 1 83 ? -16.657 -2.670 30.654 1.00 51.66 83 ASP A N 1
ATOM 640 C CA . ASP A 1 83 ? -17.202 -4.005 30.506 1.00 51.66 83 ASP A CA 1
ATOM 641 C C . ASP A 1 83 ? -17.823 -4.373 31.860 1.00 51.66 83 ASP A C 1
ATOM 643 O O . ASP A 1 83 ? -17.107 -4.604 32.839 1.00 51.66 83 ASP A O 1
ATOM 647 N N . GLU A 1 84 ? -19.156 -4.318 31.951 1.00 47.09 84 GLU A N 1
ATOM 648 C CA . GLU A 1 84 ? -19.924 -4.891 33.051 1.00 47.09 84 GLU A CA 1
ATOM 649 C C . GLU A 1 84 ? -19.776 -6.419 32.940 1.00 47.09 84 GLU A C 1
ATOM 651 O O . GLU A 1 84 ? -20.713 -7.176 32.707 1.00 47.09 84 GLU A O 1
ATOM 656 N N . GLY A 1 85 ? -18.554 -6.893 33.178 1.00 46.44 85 GLY A N 1
ATOM 657 C CA . GLY A 1 85 ? -18.219 -8.241 33.592 1.00 46.44 85 GLY A CA 1
ATOM 658 C C . GLY A 1 85 ? -18.677 -8.495 35.028 1.00 46.44 85 GLY A C 1
ATOM 659 O O . GLY A 1 85 ? -18.011 -9.210 35.777 1.00 46.44 85 GLY A O 1
ATOM 660 N N . VAL A 1 86 ? -19.832 -7.947 35.431 1.00 44.50 86 VAL A N 1
ATOM 661 C CA . VAL A 1 86 ? -20.568 -8.470 36.574 1.00 44.50 86 VAL A CA 1
ATOM 662 C C . VAL A 1 86 ? -21.158 -9.781 36.095 1.00 44.50 86 VAL A C 1
ATOM 664 O O . VAL A 1 86 ? -22.262 -9.870 35.559 1.00 44.50 86 VAL A O 1
ATOM 667 N N . ARG A 1 87 ? -20.358 -10.823 36.302 1.00 55.88 87 ARG A N 1
ATOM 668 C CA . ARG A 1 87 ? -20.769 -12.202 36.513 1.00 55.88 87 ARG A CA 1
ATOM 669 C C . ARG A 1 87 ? -21.933 -12.189 37.508 1.00 55.88 87 ARG A C 1
ATOM 671 O O . ARG A 1 87 ? -21.740 -12.356 38.706 1.00 55.88 87 ARG A O 1
ATOM 678 N N . ARG A 1 88 ? -23.150 -11.921 37.024 1.00 50.91 88 ARG A N 1
ATOM 679 C CA . ARG A 1 88 ? -24.372 -12.053 37.809 1.00 50.91 88 ARG A CA 1
ATOM 680 C C . ARG A 1 88 ? -24.480 -13.532 38.130 1.00 50.91 88 ARG A C 1
ATOM 682 O O . ARG A 1 88 ? -24.881 -14.324 37.278 1.00 50.91 88 ARG A O 1
ATOM 689 N N . GLU A 1 89 ? -24.083 -13.894 39.346 1.00 50.41 89 GLU A N 1
ATOM 690 C CA . GLU A 1 89 ? -24.486 -15.134 39.990 1.00 50.41 89 GLU A CA 1
ATOM 691 C C . GLU A 1 89 ? -26.006 -15.224 39.868 1.00 50.41 89 GLU A C 1
ATOM 693 O O . GLU A 1 89 ? -26.772 -14.537 40.549 1.00 50.41 89 GLU A O 1
ATOM 698 N N . ARG A 1 90 ? -26.457 -16.017 38.894 1.00 53.53 90 ARG A N 1
ATOM 699 C CA . ARG A 1 90 ? -27.866 -16.321 38.708 1.00 53.53 90 ARG A CA 1
ATOM 700 C C . ARG A 1 90 ? -28.302 -17.114 39.935 1.00 53.53 90 ARG A C 1
ATOM 702 O O . ARG A 1 90 ? -28.060 -18.314 40.014 1.00 53.53 90 ARG A O 1
ATOM 709 N N . LYS A 1 91 ? -28.961 -16.439 40.882 1.00 47.31 91 LYS A N 1
ATOM 710 C CA . LYS A 1 91 ? -29.805 -17.097 41.887 1.00 47.31 91 LYS A CA 1
ATOM 711 C C . LYS A 1 91 ? -30.710 -18.119 41.176 1.00 47.31 91 LYS A C 1
ATOM 713 O O . LYS A 1 91 ? -31.265 -17.781 40.124 1.00 47.31 91 LYS A O 1
ATOM 718 N N . PRO A 1 92 ? -30.875 -19.338 41.719 1.00 43.56 92 PRO A N 1
ATOM 719 C CA . PRO A 1 92 ? -31.703 -20.357 41.093 1.00 43.56 92 PRO A CA 1
ATOM 720 C C . PRO A 1 92 ? -33.154 -19.877 41.125 1.00 43.56 92 PRO A C 1
ATOM 722 O O . PRO A 1 92 ? -33.760 -19.736 42.186 1.00 43.56 92 PRO A O 1
ATOM 725 N N . ARG A 1 93 ? -33.698 -19.553 39.951 1.00 48.38 93 ARG A N 1
ATOM 726 C CA . ARG A 1 93 ? -35.114 -19.216 39.799 1.00 48.38 93 ARG A CA 1
ATOM 727 C C . ARG A 1 93 ? -35.896 -20.535 39.752 1.00 48.38 93 ARG A C 1
ATOM 729 O O . ARG A 1 93 ? -35.458 -21.446 39.047 1.00 48.38 93 ARG A O 1
ATOM 736 N N . PRO A 1 94 ? -36.988 -20.675 40.520 1.00 43.91 94 PRO A N 1
ATOM 737 C CA . PRO A 1 94 ? -37.673 -21.948 40.680 1.00 43.91 94 PRO A CA 1
ATOM 738 C C . PRO A 1 94 ? -38.242 -22.446 39.349 1.00 43.91 94 PRO A C 1
ATOM 740 O O . PRO A 1 94 ? -38.748 -21.680 38.529 1.00 43.91 94 PRO A O 1
ATOM 743 N N . VAL A 1 95 ? -38.105 -23.757 39.174 1.00 50.88 95 VAL A N 1
ATOM 744 C CA . VAL A 1 95 ? -38.601 -24.585 38.076 1.00 50.88 95 VAL A CA 1
ATOM 745 C C . VAL A 1 95 ? -40.087 -24.346 37.811 1.00 50.88 95 VAL A C 1
ATOM 747 O O . VAL A 1 95 ? -40.938 -24.732 38.606 1.00 50.88 95 VAL A O 1
ATOM 750 N N . ALA A 1 96 ? -40.393 -23.773 36.649 1.00 44.84 96 ALA A N 1
ATOM 751 C CA . ALA A 1 96 ? -41.725 -23.791 36.062 1.00 44.84 96 ALA A CA 1
ATOM 752 C C . ALA A 1 96 ? -41.646 -24.435 34.669 1.00 44.84 96 ALA A C 1
ATOM 754 O O . ALA A 1 96 ? -41.040 -23.891 33.753 1.00 44.84 96 ALA A O 1
ATOM 755 N N . ALA A 1 97 ? -42.205 -25.645 34.608 1.00 44.91 97 ALA A N 1
ATOM 756 C CA . ALA A 1 97 ? -42.771 -26.389 33.482 1.00 44.91 97 ALA A CA 1
ATOM 757 C C . ALA A 1 97 ? -42.193 -26.213 32.054 1.00 44.91 97 ALA A C 1
ATOM 759 O O . ALA A 1 97 ? -42.287 -25.172 31.415 1.00 44.91 97 ALA A O 1
ATOM 760 N N . LYS A 1 98 ? -41.706 -27.347 31.535 1.00 48.78 98 LYS A N 1
ATOM 761 C CA . LYS A 1 98 ? -41.300 -27.666 30.155 1.00 48.78 98 LYS A CA 1
ATOM 762 C C . LYS A 1 98 ? -42.229 -27.121 29.048 1.00 48.78 98 LYS A C 1
ATOM 764 O O . LYS A 1 98 ? -43.393 -27.504 29.002 1.00 48.78 98 LYS A O 1
ATOM 769 N N . ALA A 1 99 ? -41.637 -26.415 28.078 1.00 38.16 99 ALA A N 1
ATOM 770 C CA . ALA A 1 99 ? -41.968 -26.405 26.640 1.00 38.16 99 ALA A CA 1
ATOM 771 C C . ALA A 1 99 ? -40.726 -25.879 25.852 1.00 38.16 99 ALA A C 1
ATOM 773 O O . ALA A 1 99 ? -39.808 -25.361 26.487 1.00 38.16 99 ALA A O 1
ATOM 774 N N . PRO A 1 100 ? -40.575 -26.131 24.539 1.00 44.69 100 PRO A N 1
ATOM 775 C CA . PRO A 1 100 ? -39.507 -26.942 23.957 1.00 44.69 100 PRO A CA 1
ATOM 776 C C . PRO A 1 100 ? -38.230 -26.174 23.563 1.00 44.69 100 PRO A C 1
ATOM 778 O O . PRO A 1 100 ? -38.279 -25.096 22.989 1.00 44.69 100 PRO A O 1
ATOM 781 N N . ARG A 1 101 ? -37.096 -26.824 23.859 1.00 46.81 101 ARG A N 1
ATOM 782 C CA . ARG A 1 101 ? -35.793 -26.843 23.163 1.00 46.81 101 ARG A CA 1
ATOM 783 C C . ARG A 1 101 ? -35.555 -25.735 22.122 1.00 46.81 101 ARG A C 1
ATOM 785 O O . ARG A 1 101 ? -36.059 -25.822 21.011 1.00 46.81 101 ARG A O 1
ATOM 792 N N . GLU A 1 102 ? -34.681 -24.795 22.490 1.00 48.78 102 GLU A N 1
ATOM 793 C CA . GLU A 1 102 ? -33.993 -23.845 21.607 1.00 48.78 102 GLU A CA 1
ATOM 794 C C . GLU A 1 102 ? -33.662 -24.474 20.247 1.00 48.78 102 GLU A C 1
ATOM 796 O O . GLU A 1 102 ? -32.860 -25.412 20.146 1.00 48.78 102 GLU A O 1
ATOM 801 N N . GLU A 1 103 ? -34.292 -23.939 19.202 1.00 49.03 103 GLU A N 1
ATOM 802 C CA . GLU A 1 103 ? -33.922 -24.188 17.819 1.00 49.03 103 GLU A CA 1
ATOM 803 C C . GLU A 1 103 ? -32.518 -23.634 17.599 1.00 49.03 103 GLU A C 1
ATOM 805 O O . GLU A 1 103 ? -32.256 -22.438 17.481 1.00 49.03 103 GLU A O 1
ATOM 810 N N . ARG A 1 104 ? -31.584 -24.574 17.621 1.00 47.97 104 ARG A N 1
ATOM 811 C CA . ARG A 1 104 ? -30.207 -24.443 17.186 1.00 47.97 104 ARG A CA 1
ATOM 812 C C . ARG A 1 104 ? -30.223 -23.884 15.761 1.00 47.97 104 ARG A C 1
ATOM 814 O O . ARG A 1 104 ? -30.445 -24.646 14.828 1.00 47.97 104 ARG A O 1
ATOM 821 N N . LEU A 1 105 ? -30.010 -22.577 15.610 1.00 48.69 105 LEU A N 1
ATOM 822 C CA . LEU A 1 105 ? -29.896 -21.922 14.305 1.00 48.69 105 LEU A CA 1
ATOM 823 C C . LEU A 1 105 ? 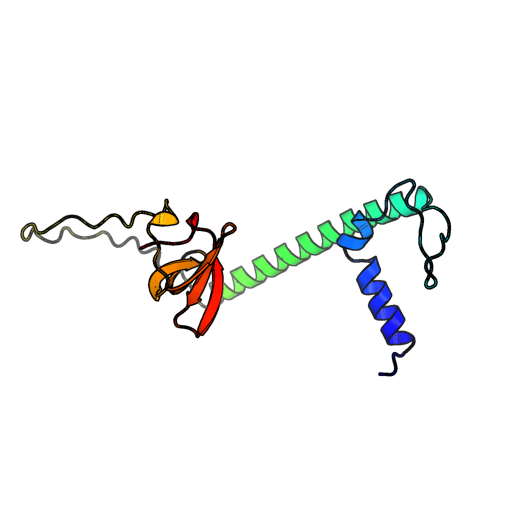-28.768 -22.604 13.524 1.00 48.69 105 LEU A C 1
ATOM 825 O O . LEU A 1 105 ? -27.583 -22.450 13.836 1.00 48.69 105 LEU A O 1
ATOM 829 N N . THR A 1 106 ? -29.146 -23.446 12.568 1.00 49.97 106 THR A N 1
ATOM 830 C CA . THR A 1 106 ? -28.215 -24.153 11.698 1.00 49.97 106 THR A CA 1
ATOM 831 C C . THR A 1 106 ? -27.708 -23.175 10.643 1.00 49.97 106 THR A C 1
ATOM 833 O O . THR A 1 106 ? -28.529 -22.509 10.007 1.00 49.97 106 THR A O 1
ATOM 836 N N . PRO A 1 107 ? -26.384 -23.059 10.438 1.00 54.94 107 PRO A N 1
ATOM 837 C CA . PRO A 1 107 ? -25.856 -22.297 9.313 1.00 54.94 107 PRO A CA 1
ATOM 838 C C . PRO A 1 107 ? -26.414 -22.870 8.006 1.00 54.94 107 PRO A C 1
ATOM 840 O O . PRO A 1 107 ? -26.574 -24.088 7.895 1.00 54.94 107 PRO A O 1
ATOM 843 N N . VAL A 1 108 ? -26.715 -22.009 7.030 1.00 54.91 108 VAL A N 1
ATOM 844 C CA . VAL A 1 108 ? -27.173 -22.461 5.711 1.00 54.91 108 VAL A CA 1
ATOM 845 C C . VAL A 1 108 ? -25.993 -23.123 5.002 1.00 54.91 108 VAL A C 1
ATOM 847 O O . VAL A 1 108 ? -25.155 -22.452 4.406 1.00 54.91 108 VAL A O 1
ATOM 850 N N . SER A 1 109 ? -25.890 -24.446 5.108 1.00 53.34 109 SER A N 1
ATOM 851 C CA . SER A 1 109 ? -24.854 -25.228 4.428 1.00 53.34 109 SER A CA 1
ATOM 852 C C . SER A 1 109 ? -25.114 -25.365 2.930 1.00 53.34 109 SER A C 1
ATOM 854 O O . SER A 1 109 ? -24.167 -25.511 2.164 1.00 53.34 109 SER A O 1
ATOM 856 N N . ASP A 1 110 ? -26.376 -25.268 2.500 1.00 56.03 110 ASP A N 1
ATOM 857 C CA . ASP A 1 110 ? -26.781 -25.654 1.151 1.00 56.03 110 ASP A CA 1
ATOM 858 C C . ASP A 1 110 ? -27.513 -24.526 0.417 1.00 56.03 110 ASP A C 1
ATOM 860 O O . ASP A 1 110 ? -28.651 -24.165 0.719 1.00 56.03 110 ASP A O 1
ATOM 864 N N . VAL A 1 111 ? -26.843 -23.992 -0.608 1.00 59.56 111 VAL A N 1
ATOM 865 C CA . VAL A 1 111 ? -27.325 -22.917 -1.497 1.00 59.56 111 VAL A CA 1
ATOM 866 C C . VAL A 1 111 ? -28.591 -23.326 -2.272 1.00 59.56 111 VAL A C 1
ATOM 868 O O . VAL A 1 111 ? -29.348 -22.472 -2.717 1.00 59.56 111 VAL A O 1
ATOM 871 N N . SER A 1 112 ? -28.858 -24.631 -2.383 1.00 58.31 112 SER A N 1
ATOM 872 C CA . SER A 1 112 ? -30.014 -25.227 -3.068 1.00 58.31 112 SER A CA 1
ATOM 873 C C . SER A 1 112 ? -31.357 -24.980 -2.371 1.00 58.31 112 SER A C 1
ATOM 875 O O . SER A 1 112 ? -32.402 -25.147 -2.993 1.00 58.31 112 SER A O 1
ATOM 877 N N . VAL A 1 113 ? -31.342 -24.626 -1.081 1.00 63.91 113 VAL A N 1
ATOM 878 C CA . VAL A 1 113 ? -32.553 -24.396 -0.268 1.00 63.91 113 VAL A CA 1
ATOM 879 C C . VAL A 1 113 ? -32.973 -22.920 -0.288 1.00 63.91 113 VAL A C 1
ATOM 881 O O . VAL A 1 113 ? -34.071 -22.569 0.137 1.00 63.91 113 VAL A O 1
ATOM 884 N N . LEU A 1 114 ? -32.107 -22.037 -0.790 1.00 66.31 114 LEU A N 1
ATOM 885 C CA . LEU A 1 114 ? -32.372 -20.606 -0.834 1.00 66.31 114 LEU A CA 1
ATOM 886 C C . LEU A 1 114 ? -33.306 -20.281 -1.998 1.00 66.31 114 LEU A C 1
ATOM 888 O O . LEU A 1 114 ? -33.042 -20.635 -3.145 1.00 66.31 114 LEU A O 1
ATOM 892 N N . THR A 1 115 ? -34.389 -19.565 -1.701 1.00 69.00 115 THR A N 1
ATOM 893 C CA . THR A 1 115 ? -35.298 -19.031 -2.723 1.00 69.00 115 THR A CA 1
ATOM 894 C C . THR A 1 115 ? -35.110 -17.522 -2.837 1.00 69.00 115 THR A C 1
ATOM 896 O O . THR A 1 115 ? -34.963 -16.820 -1.835 1.00 69.00 115 THR A O 1
ATOM 899 N N . VAL A 1 116 ? -35.117 -16.999 -4.063 1.00 75.81 116 VAL A N 1
ATOM 900 C CA . VAL A 1 116 ? -35.096 -15.551 -4.303 1.00 75.81 116 VAL A CA 1
ATOM 901 C C . VAL A 1 116 ? -36.322 -14.912 -3.638 1.00 75.81 116 VAL A C 1
ATOM 903 O O . VAL A 1 116 ? -37.444 -15.373 -3.820 1.00 75.81 116 VAL A O 1
ATOM 906 N N . GLY A 1 117 ? -36.102 -13.873 -2.834 1.00 72.50 117 GLY A N 1
ATOM 907 C CA . GLY A 1 117 ? -37.116 -13.200 -2.018 1.00 72.50 117 GLY A CA 1
ATOM 908 C C . GLY A 1 117 ? -37.228 -13.707 -0.576 1.00 72.50 117 GLY A C 1
ATOM 909 O O . GLY A 1 117 ? -37.961 -13.114 0.212 1.00 72.50 117 GLY A O 1
ATOM 910 N N . GLN A 1 118 ? -36.499 -14.759 -0.192 1.00 76.94 118 GLN A N 1
ATOM 911 C CA . GLN A 1 118 ? -36.528 -15.281 1.174 1.00 76.94 118 GLN A CA 1
ATOM 912 C C . GLN A 1 118 ? -35.853 -14.318 2.159 1.00 76.94 118 GLN A C 1
ATOM 914 O O . GLN A 1 118 ? -34.745 -13.837 1.908 1.00 76.94 118 GLN A O 1
ATOM 919 N N . ALA A 1 119 ? -36.519 -14.068 3.289 1.00 75.38 119 ALA A N 1
ATOM 920 C CA . ALA A 1 119 ? -35.934 -13.365 4.422 1.00 75.38 119 ALA A CA 1
ATOM 921 C C . ALA A 1 119 ? -34.987 -14.306 5.179 1.00 75.38 119 ALA A C 1
ATOM 923 O O . ALA A 1 119 ? -35.360 -15.425 5.529 1.00 75.38 119 ALA A O 1
ATOM 924 N N . LEU A 1 120 ? -33.762 -13.854 5.410 1.00 83.06 120 LEU A N 1
ATOM 925 C CA . LEU A 1 120 ? -32.718 -14.577 6.125 1.00 83.06 120 LEU A CA 1
ATOM 926 C C . LEU A 1 120 ? -31.852 -13.606 6.918 1.00 83.06 120 LEU A C 1
ATOM 928 O O . LEU A 1 120 ? -31.930 -12.391 6.735 1.00 83.06 120 LEU A O 1
ATOM 932 N N . LYS A 1 121 ? -30.984 -14.131 7.776 1.00 80.94 121 LYS A N 1
ATOM 933 C CA . LYS A 1 121 ? -30.030 -13.330 8.538 1.00 80.94 121 LYS A CA 1
ATOM 934 C C . LYS A 1 121 ? -28.625 -13.463 7.978 1.00 80.94 121 LYS A C 1
ATOM 936 O O . LYS A 1 121 ? -28.109 -14.553 7.753 1.00 80.94 121 LYS A O 1
ATOM 941 N N . VAL A 1 122 ? -27.969 -12.327 7.795 1.00 84.12 122 VAL A N 1
ATOM 942 C CA . VAL A 1 122 ? -26.574 -12.236 7.370 1.00 84.12 122 VAL A CA 1
ATOM 943 C C . VAL A 1 122 ? -25.707 -11.987 8.592 1.00 84.12 122 VAL A C 1
ATOM 945 O O . VAL A 1 122 ? -25.887 -10.999 9.306 1.00 84.12 122 VAL A O 1
ATOM 948 N N . LYS A 1 123 ? -24.733 -12.863 8.832 1.00 81.00 123 LYS A N 1
ATOM 949 C CA . LYS A 1 123 ? -23.750 -12.698 9.901 1.00 81.00 123 LYS A CA 1
ATOM 950 C C . LYS A 1 123 ? -22.625 -11.770 9.439 1.00 81.00 123 LYS A C 1
ATOM 952 O O . LYS A 1 123 ? -21.722 -12.183 8.715 1.00 81.00 123 LYS A O 1
ATOM 957 N N . ALA A 1 124 ? -22.660 -10.520 9.893 1.00 71.31 124 ALA A N 1
ATOM 958 C CA . ALA A 1 124 ? -21.625 -9.519 9.650 1.00 71.31 124 ALA A CA 1
ATOM 959 C C . ALA A 1 124 ? -20.844 -9.257 10.950 1.00 71.31 124 ALA A C 1
ATOM 961 O O . ALA A 1 124 ? -21.255 -8.486 11.821 1.00 71.31 124 ALA A O 1
ATOM 962 N N . GLY A 1 125 ? -19.705 -9.939 11.110 1.00 73.12 125 GLY A N 1
ATOM 963 C CA . GLY A 1 125 ? -18.922 -9.895 12.347 1.00 73.12 125 GLY A CA 1
ATOM 964 C C . GLY A 1 125 ? -19.639 -10.613 13.495 1.00 73.12 125 GLY A C 1
ATOM 965 O O . GLY A 1 125 ? -19.898 -11.812 13.401 1.00 73.12 125 GLY A O 1
ATOM 966 N N . ASN A 1 126 ? -19.949 -9.887 14.575 1.00 69.38 126 ASN A N 1
ATOM 967 C CA . ASN A 1 126 ? -20.639 -10.437 15.750 1.00 69.38 126 ASN A CA 1
ATOM 968 C C . ASN A 1 126 ? -22.157 -10.174 15.757 1.00 69.38 126 ASN A C 1
ATOM 970 O O . ASN A 1 126 ? -22.836 -10.586 16.691 1.00 69.38 126 ASN A O 1
ATOM 974 N N . ASN A 1 127 ? -22.683 -9.492 14.733 1.00 67.06 127 ASN A N 1
ATOM 975 C CA . ASN A 1 127 ? -24.099 -9.149 14.624 1.00 67.06 127 ASN A CA 1
ATOM 976 C C . ASN A 1 127 ? -24.744 -9.887 13.445 1.00 67.06 127 ASN A C 1
ATOM 978 O O . ASN A 1 127 ? -24.143 -10.022 12.376 1.00 67.06 127 ASN A O 1
ATOM 982 N N . ALA A 1 128 ? -25.975 -10.354 13.649 1.00 79.94 128 ALA A N 1
ATOM 983 C CA . ALA A 1 128 ? -26.827 -10.910 12.605 1.00 79.94 128 ALA A CA 1
ATOM 984 C C . ALA A 1 128 ? -27.809 -9.826 12.143 1.00 79.94 128 ALA A C 1
ATOM 986 O O . ALA A 1 128 ? -28.454 -9.194 12.978 1.00 79.94 128 ALA A O 1
ATOM 987 N N . MET A 1 129 ? -27.889 -9.592 10.834 1.00 80.06 129 MET A N 1
ATOM 988 C CA . MET A 1 129 ? -28.743 -8.562 10.238 1.00 80.06 129 MET A CA 1
ATOM 989 C C . MET A 1 129 ? -29.769 -9.193 9.305 1.00 80.06 129 MET A C 1
ATOM 991 O O . MET A 1 129 ? -29.408 -10.050 8.502 1.00 80.06 129 MET A O 1
ATOM 995 N N . ASP A 1 130 ? -31.021 -8.748 9.381 1.00 82.88 130 ASP A N 1
ATOM 996 C CA . ASP A 1 130 ? -32.082 -9.237 8.501 1.00 82.88 130 ASP A CA 1
ATOM 997 C C . ASP A 1 130 ? -31.848 -8.773 7.056 1.00 82.88 130 ASP A C 1
ATOM 999 O O . ASP A 1 130 ? -31.508 -7.613 6.786 1.00 82.88 130 ASP A O 1
ATOM 1003 N N . ALA A 1 131 ? -32.028 -9.698 6.122 1.00 85.62 131 ALA A N 1
ATOM 1004 C CA . ALA A 1 131 ? -31.779 -9.511 4.707 1.00 85.62 131 ALA A CA 1
ATOM 1005 C C . ALA A 1 131 ? -32.768 -10.313 3.862 1.00 85.62 131 ALA A C 1
ATOM 1007 O O . ALA A 1 131 ? -33.303 -11.324 4.302 1.00 85.62 131 ALA A O 1
ATOM 1008 N N . THR A 1 132 ? -32.964 -9.897 2.620 1.00 85.25 132 THR A N 1
ATOM 1009 C CA . THR A 1 132 ? -33.718 -10.630 1.606 1.00 85.25 132 THR A CA 1
ATOM 1010 C C . THR A 1 132 ? -32.789 -11.082 0.488 1.00 85.25 132 THR A C 1
ATOM 1012 O O . THR A 1 132 ? -31.909 -10.341 0.043 1.00 85.25 132 THR A O 1
ATOM 1015 N N . VAL A 1 133 ? -32.951 -12.319 0.023 1.00 83.06 133 VAL A N 1
ATOM 1016 C CA . VAL A 1 133 ? -32.191 -12.832 -1.127 1.00 83.06 133 VAL A CA 1
ATOM 1017 C C . VAL A 1 133 ? -32.688 -12.156 -2.399 1.00 83.06 133 VAL A C 1
ATOM 1019 O O . VAL A 1 133 ? -33.864 -12.265 -2.725 1.00 83.06 133 VAL A O 1
ATOM 1022 N N . LEU A 1 134 ? -31.804 -11.494 -3.140 1.00 82.56 134 LEU A N 1
ATOM 1023 C CA . LEU A 1 134 ? -32.128 -10.940 -4.457 1.00 82.56 134 LEU A CA 1
ATOM 1024 C C . LEU A 1 134 ? -31.753 -11.898 -5.584 1.00 82.56 134 LEU A C 1
ATOM 1026 O O . LEU A 1 134 ? -32.492 -12.034 -6.550 1.00 82.56 134 LEU A O 1
ATOM 1030 N N . GLU A 1 135 ? -30.590 -12.538 -5.485 1.00 79.94 135 GLU A N 1
ATOM 1031 C CA . GLU A 1 135 ? -30.059 -13.353 -6.574 1.00 79.94 135 GLU A CA 1
ATOM 1032 C C . GLU A 1 135 ? -29.093 -14.403 -6.029 1.00 79.94 135 GLU A C 1
ATOM 1034 O O . GLU A 1 135 ? -28.291 -14.123 -5.135 1.00 79.94 135 GLU A O 1
ATOM 1039 N N . ILE A 1 136 ? -29.152 -15.611 -6.581 1.00 79.00 136 ILE A N 1
ATOM 1040 C CA . ILE A 1 136 ? -28.274 -16.721 -6.210 1.00 79.00 136 ILE A CA 1
ATOM 1041 C C . ILE A 1 136 ? -27.358 -16.976 -7.405 1.00 79.00 136 ILE A C 1
ATOM 1043 O O . ILE A 1 136 ? -27.822 -17.416 -8.455 1.00 79.00 136 ILE A O 1
ATOM 1047 N N . THR A 1 137 ? -26.067 -16.674 -7.265 1.00 76.44 137 THR A N 1
ATOM 1048 C CA . THR A 1 137 ? -25.060 -16.950 -8.297 1.00 76.44 137 THR A CA 1
ATOM 1049 C C . THR A 1 137 ? -24.121 -18.066 -7.844 1.00 76.44 137 THR A C 1
ATOM 1051 O O . THR A 1 137 ? -24.101 -18.464 -6.679 1.00 76.44 137 THR A O 1
ATOM 1054 N N . LYS A 1 138 ? -23.331 -18.606 -8.779 1.00 68.69 138 LYS A N 1
ATOM 1055 C CA . LYS A 1 138 ? -22.408 -19.721 -8.509 1.00 68.69 138 LYS A CA 1
ATOM 1056 C C . LYS A 1 138 ? -21.313 -19.366 -7.490 1.00 68.69 138 LYS A C 1
ATOM 1058 O O . LYS A 1 138 ? -20.850 -20.245 -6.772 1.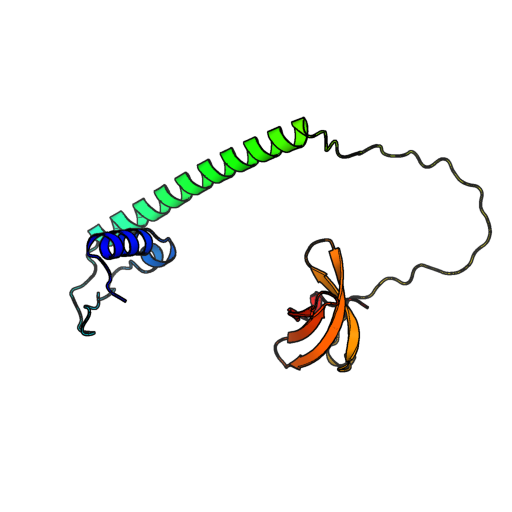00 68.69 138 LYS A O 1
ATOM 1063 N N . ASP A 1 139 ? -20.942 -18.088 -7.410 1.00 67.62 139 ASP A N 1
ATOM 1064 C CA . ASP A 1 139 ? -19.830 -17.596 -6.588 1.00 67.62 139 ASP A CA 1
ATOM 1065 C C . ASP A 1 139 ? -20.289 -16.929 -5.272 1.00 67.62 139 ASP A C 1
ATOM 1067 O O . ASP A 1 139 ? -19.461 -16.526 -4.450 1.00 67.62 139 ASP A O 1
ATOM 1071 N N . GLY A 1 140 ? -21.604 -16.811 -5.041 1.00 75.06 140 GLY A N 1
ATOM 1072 C CA . GLY A 1 140 ? -22.165 -16.228 -3.822 1.00 75.06 140 GLY A CA 1
ATOM 1073 C C . GLY A 1 140 ? -23.643 -15.850 -3.934 1.00 75.06 140 GLY A C 1
ATOM 1074 O O . GLY A 1 140 ? -24.255 -15.914 -4.995 1.00 75.06 140 GLY A O 1
ATOM 1075 N N . VAL A 1 141 ? -24.233 -15.422 -2.821 1.00 82.44 141 VAL A N 1
ATOM 1076 C CA . VAL A 1 141 ? -25.638 -15.002 -2.754 1.00 82.44 141 VAL A CA 1
ATOM 1077 C C . VAL A 1 141 ? -25.692 -13.486 -2.622 1.00 82.44 141 VAL A C 1
ATOM 1079 O O . VAL A 1 141 ? -25.123 -12.912 -1.692 1.00 82.44 141 VAL A O 1
ATOM 1082 N N . ARG A 1 142 ? -26.369 -12.813 -3.553 1.00 83.12 142 ARG A N 1
ATOM 1083 C CA . ARG A 1 142 ? -26.650 -11.381 -3.458 1.00 83.12 142 ARG A CA 1
ATOM 1084 C C . ARG A 1 142 ? -27.850 -11.188 -2.541 1.00 83.12 142 ARG A C 1
ATOM 1086 O O . ARG A 1 142 ? -28.961 -11.612 -2.852 1.00 83.12 142 ARG A O 1
ATOM 1093 N N . VAL A 1 143 ? -27.618 -10.518 -1.425 1.00 86.75 143 VAL A N 1
ATOM 1094 C CA . VAL A 1 143 ? -28.617 -10.240 -0.393 1.00 86.75 143 VAL A CA 1
ATOM 1095 C C . VAL A 1 143 ? -28.776 -8.734 -0.226 1.00 86.75 143 VAL A C 1
ATOM 1097 O O . VAL A 1 143 ? -27.794 -7.992 -0.282 1.00 86.75 143 VAL A O 1
ATOM 1100 N N . GLN A 1 144 ? -30.008 -8.271 -0.041 1.00 85.75 144 GLN A N 1
ATOM 1101 C CA . GLN A 1 144 ? -30.327 -6.898 0.324 1.00 85.75 144 GLN A CA 1
ATOM 1102 C C . GLN A 1 144 ? -30.661 -6.850 1.806 1.00 85.75 144 GLN A C 1
ATOM 1104 O O . GLN A 1 144 ? -31.596 -7.495 2.262 1.00 85.75 144 GLN A O 1
ATOM 1109 N N . LEU A 1 145 ? -29.892 -6.090 2.572 1.00 86.75 145 LEU A N 1
ATOM 1110 C CA . LEU A 1 145 ? -30.196 -5.837 3.974 1.00 86.75 145 LEU A CA 1
ATOM 1111 C C . LEU A 1 145 ? -31.439 -4.945 4.085 1.00 86.75 145 LEU A C 1
ATOM 1113 O O . LEU A 1 145 ? -31.708 -4.126 3.203 1.00 86.75 145 LEU A O 1
ATOM 1117 N N . THR A 1 146 ? -32.138 -5.013 5.216 1.00 82.19 146 THR A N 1
ATOM 1118 C CA . THR A 1 146 ? -33.244 -4.088 5.544 1.00 82.19 146 THR A CA 1
ATOM 1119 C C . THR A 1 146 ? -32.824 -2.613 5.556 1.00 82.19 146 THR A C 1
ATOM 1121 O O . THR A 1 146 ? -33.661 -1.729 5.405 1.00 82.19 146 THR A O 1
ATOM 1124 N N . SER A 1 147 ? -31.522 -2.333 5.657 1.00 78.81 147 SER A N 1
ATOM 1125 C CA . SER A 1 147 ? -30.937 -0.997 5.501 1.00 78.81 147 SER A CA 1
ATOM 1126 C C . SER A 1 147 ? -30.905 -0.483 4.052 1.00 78.81 147 SER A C 1
ATOM 1128 O O . SER A 1 147 ? -30.445 0.630 3.813 1.00 78.81 147 SER A O 1
ATOM 1130 N N . GLY A 1 148 ? -31.345 -1.284 3.076 1.00 77.50 148 GLY A N 1
ATOM 1131 C CA . GLY A 1 148 ? -31.316 -0.960 1.648 1.00 77.50 148 GLY A CA 1
ATOM 1132 C C . GLY A 1 148 ? -29.978 -1.255 0.960 1.00 77.50 148 GLY A C 1
ATOM 1133 O O . GLY A 1 148 ? -29.887 -1.152 -0.262 1.00 77.50 148 GLY A O 1
ATOM 1134 N N . MET A 1 149 ? -28.950 -1.662 1.712 1.00 81.31 149 MET A N 1
ATOM 1135 C CA . MET A 1 149 ? -27.628 -2.010 1.184 1.00 81.31 149 MET A CA 1
ATOM 1136 C C . MET A 1 149 ? -27.617 -3.435 0.617 1.00 81.31 149 MET A C 1
ATOM 1138 O O . MET A 1 149 ? -28.033 -4.372 1.295 1.00 81.31 149 MET A O 1
ATOM 1142 N N . SER A 1 150 ? -27.103 -3.615 -0.603 1.00 80.56 150 SER A N 1
ATOM 1143 C CA . SER A 1 150 ? -26.923 -4.935 -1.219 1.00 80.56 150 SER A CA 1
ATOM 1144 C C . SER A 1 150 ? -25.469 -5.405 -1.125 1.00 80.56 150 SER A C 1
ATOM 1146 O O . SER A 1 150 ? -24.534 -4.639 -1.359 1.00 80.56 150 SER A O 1
ATOM 1148 N N . MET A 1 151 ? -25.267 -6.671 -0.757 1.00 83.12 151 MET A N 1
ATOM 1149 C CA . MET A 1 151 ? -23.948 -7.295 -0.627 1.00 83.12 151 MET A CA 1
ATOM 1150 C C . MET A 1 151 ? -23.960 -8.703 -1.219 1.00 83.12 151 MET A C 1
ATOM 1152 O O . MET A 1 151 ? -24.976 -9.392 -1.191 1.00 83.12 151 MET A O 1
ATOM 1156 N N . ILE A 1 152 ? -22.816 -9.136 -1.749 1.00 85.69 152 ILE A N 1
ATOM 1157 C CA . ILE A 1 152 ? -22.604 -10.528 -2.161 1.00 85.69 152 ILE A CA 1
ATOM 1158 C C . ILE A 1 152 ? -21.966 -11.252 -0.979 1.00 85.69 152 ILE A C 1
ATOM 1160 O O . ILE A 1 152 ? -20.869 -10.899 -0.546 1.00 85.69 152 ILE A O 1
ATOM 1164 N N . VAL A 1 153 ? -22.676 -12.236 -0.438 1.00 80.81 153 VAL A N 1
ATOM 1165 C CA . VAL A 1 153 ? -22.309 -12.960 0.777 1.00 80.81 153 VAL A CA 1
ATOM 1166 C C . VAL A 1 153 ? -22.159 -14.443 0.443 1.00 80.81 153 VAL A C 1
ATOM 1168 O O . VAL A 1 153 ? -22.966 -15.016 -0.287 1.00 80.81 153 VAL A O 1
ATOM 1171 N N . ARG A 1 154 ? -21.097 -15.077 0.953 1.00 80.19 154 ARG A N 1
ATOM 1172 C CA . ARG A 1 154 ? -20.912 -16.532 0.828 1.00 80.19 154 ARG A CA 1
ATOM 1173 C C . ARG A 1 154 ? -21.910 -17.256 1.729 1.00 80.19 154 ARG A C 1
ATOM 1175 O O . ARG A 1 154 ? -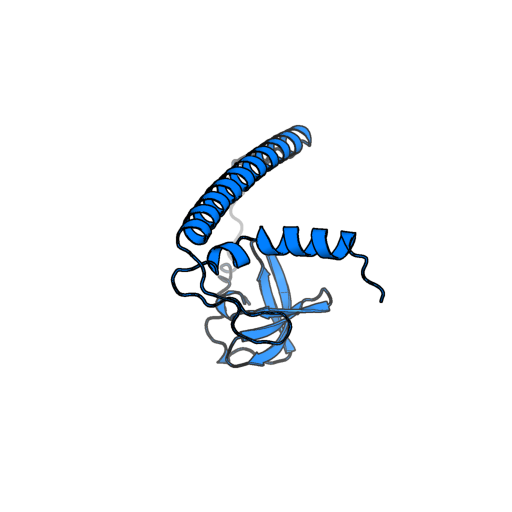22.222 -16.760 2.808 1.00 80.19 154 ARG A O 1
ATOM 1182 N N . ALA A 1 155 ? -22.344 -18.445 1.319 1.00 70.94 155 ALA A N 1
ATOM 1183 C CA . ALA A 1 155 ? -23.346 -19.235 2.039 1.00 70.94 155 ALA A CA 1
ATOM 1184 C C . ALA A 1 155 ? -23.011 -19.452 3.529 1.00 70.94 155 ALA A C 1
ATOM 1186 O O . ALA A 1 155 ? -23.889 -19.358 4.376 1.00 70.94 155 ALA A O 1
ATOM 1187 N N . GLU A 1 156 ? -21.724 -19.597 3.863 1.00 76.38 156 GLU A N 1
ATOM 1188 C CA . GLU A 1 156 ? -21.210 -19.767 5.235 1.00 76.38 156 GLU A CA 1
ATOM 1189 C C . GLU A 1 156 ? -21.592 -18.643 6.216 1.00 76.38 156 GLU A C 1
ATOM 1191 O O . GLU A 1 156 ? -21.529 -18.819 7.434 1.00 76.38 156 GLU A O 1
ATOM 1196 N N . HIS A 1 157 ? -21.949 -17.464 5.705 1.00 74.12 157 HIS A N 1
ATOM 1197 C CA . HIS A 1 157 ? -22.330 -16.306 6.514 1.00 74.12 157 HIS A CA 1
ATOM 1198 C C . HIS A 1 157 ? -23.839 -16.037 6.501 1.00 74.12 157 HIS A C 1
ATOM 1200 O O . HIS A 1 157 ? -24.279 -15.039 7.073 1.00 74.12 157 HIS A O 1
ATOM 1206 N N . LEU A 1 158 ? -24.626 -16.914 5.876 1.00 75.44 158 LEU A N 1
ATOM 1207 C CA . LEU A 1 158 ? -26.082 -16.874 5.900 1.00 75.44 158 LEU A CA 1
ATOM 1208 C C . LEU A 1 158 ? -26.599 -17.805 6.999 1.00 75.44 158 LEU A C 1
ATOM 1210 O O . LEU A 1 158 ? -26.130 -18.933 7.170 1.00 75.44 158 LEU A O 1
ATOM 1214 N N . VAL A 1 159 ? -27.570 -17.318 7.758 1.00 73.75 159 VAL A N 1
ATOM 1215 C CA . VAL A 1 159 ? -28.208 -18.032 8.863 1.00 73.75 159 VAL A CA 1
ATOM 1216 C C . VAL A 1 159 ? -29.721 -17.862 8.721 1.00 73.75 159 VAL A C 1
ATOM 1218 O O . VAL A 1 159 ? -30.176 -16.790 8.314 1.00 73.75 159 VAL A O 1
ATOM 1221 N N . PHE A 1 160 ? -30.485 -18.916 9.012 1.00 61.59 160 PHE A N 1
ATOM 1222 C CA . PHE A 1 160 ? -31.946 -18.831 9.114 1.00 61.59 160 PHE A CA 1
ATOM 1223 C C . PHE A 1 160 ? -32.379 -18.121 10.403 1.00 61.59 160 PHE A C 1
ATOM 1225 O O . PHE A 1 160 ? -31.611 -18.166 11.393 1.00 61.59 160 PHE A O 1
#

Foldseek 3Di:
DDDDPVNVVVVVVVVCLDPVNLVVQDFQDFDADPVGDTDDGRDPVNNVVSVVSNVVVVVVVVVVVVVVVVVVVVVCVVVPPPPCPPPPPPDDDDDDDDDDDDDPFDQQPDLVPDDQQDWWWFADDPDTFIWGFHDRDPVFTWIQTPVRDIDGHHSRRIID